Protein AF-A0A7C1DCV3-F1 (afdb_monomer_lite)

Structure (mmCIF, N/CA/C/O backbone):
data_AF-A0A7C1DCV3-F1
#
_entry.id   AF-A0A7C1DCV3-F1
#
loop_
_atom_site.group_PDB
_atom_site.id
_atom_site.type_symbol
_atom_site.label_atom_id
_atom_site.label_alt_id
_atom_site.label_comp_id
_atom_site.label_asym_id
_atom_site.label_entity_id
_atom_site.label_seq_id
_atom_site.pdbx_PDB_ins_code
_atom_site.Cartn_x
_atom_site.Cartn_y
_atom_site.Cartn_z
_atom_site.occupancy
_atom_site.B_iso_or_equiv
_atom_site.auth_seq_id
_atom_site.auth_comp_id
_atom_site.auth_asym_id
_atom_site.auth_atom_id
_atom_site.pdbx_PDB_model_num
ATOM 1 N N . MET A 1 1 ? -16.646 1.647 10.075 1.00 88.56 1 MET A N 1
ATOM 2 C CA . MET A 1 1 ? -15.403 1.072 10.628 1.00 88.56 1 MET A CA 1
ATOM 3 C C . MET A 1 1 ? -15.192 -0.293 9.994 1.00 88.56 1 MET A C 1
ATOM 5 O O . MET A 1 1 ? -16.138 -1.071 9.970 1.00 88.56 1 MET A O 1
ATOM 9 N N . ILE A 1 2 ? -14.010 -0.553 9.436 1.00 96.06 2 ILE A N 1
ATOM 10 C CA . ILE A 1 2 ? -13.660 -1.814 8.763 1.00 96.06 2 ILE A CA 1
ATOM 11 C C . ILE A 1 2 ? -12.907 -2.720 9.740 1.00 96.06 2 ILE A C 1
ATOM 13 O O . ILE A 1 2 ? -12.032 -2.256 10.467 1.00 96.06 2 ILE A O 1
ATOM 17 N N . TYR A 1 3 ? -13.226 -4.012 9.751 1.00 97.25 3 TYR A N 1
ATOM 18 C CA . TYR A 1 3 ? -12.516 -4.987 10.573 1.00 97.25 3 TYR A CA 1
ATOM 19 C C . TYR A 1 3 ? -11.540 -5.795 9.718 1.00 97.25 3 TYR A C 1
ATOM 21 O O . TYR A 1 3 ? -11.929 -6.382 8.710 1.00 97.25 3 TYR A O 1
ATOM 29 N N . LEU A 1 4 ? -10.271 -5.801 10.115 1.00 96.75 4 LEU A N 1
ATOM 30 C CA . LEU A 1 4 ? -9.181 -6.476 9.433 1.00 96.75 4 LEU A CA 1
ATOM 31 C C . LEU A 1 4 ? -8.641 -7.616 10.283 1.00 96.75 4 LEU A C 1
ATOM 33 O O . LEU A 1 4 ? -8.411 -7.481 11.487 1.00 96.75 4 LEU A O 1
ATOM 37 N N . THR A 1 5 ? -8.398 -8.728 9.608 1.00 96.88 5 THR A N 1
ATOM 38 C CA . THR A 1 5 ? -7.879 -9.968 10.169 1.00 96.88 5 THR A CA 1
ATOM 39 C C . THR A 1 5 ? -6.524 -10.304 9.551 1.00 96.88 5 THR A C 1
ATOM 41 O O . THR A 1 5 ? -6.130 -9.779 8.505 1.00 96.88 5 THR A O 1
ATOM 44 N N . GLN A 1 6 ? -5.772 -11.182 10.214 1.00 94.62 6 GLN A N 1
ATOM 45 C CA . GLN A 1 6 ? -4.398 -11.492 9.821 1.00 94.62 6 GLN A CA 1
ATOM 46 C C . GLN A 1 6 ? -4.299 -12.213 8.462 1.00 94.62 6 GLN A C 1
ATOM 48 O O . GLN A 1 6 ? -3.299 -12.063 7.770 1.00 94.62 6 GLN A O 1
ATOM 53 N N . ASP A 1 7 ? -5.330 -12.944 8.038 1.00 96.56 7 ASP A N 1
ATOM 54 C CA . ASP A 1 7 ? -5.412 -13.607 6.724 1.00 96.56 7 ASP A CA 1
ATOM 55 C C . ASP A 1 7 ? -5.579 -12.624 5.547 1.00 96.56 7 ASP A C 1
ATOM 57 O O . ASP A 1 7 ? -5.350 -12.967 4.379 1.00 96.56 7 ASP A O 1
ATOM 61 N N . LEU A 1 8 ? -5.951 -11.375 5.838 1.00 96.62 8 LEU A N 1
ATOM 62 C CA . LEU A 1 8 ? -5.997 -10.307 4.846 1.00 96.62 8 LEU A CA 1
ATOM 63 C C . LEU A 1 8 ? -4.625 -9.659 4.642 1.00 96.62 8 LEU A C 1
ATOM 65 O O . LEU A 1 8 ? -4.413 -9.037 3.598 1.00 96.62 8 LEU A O 1
ATOM 69 N N . LEU A 1 9 ? -3.692 -9.811 5.590 1.00 96.50 9 LEU A N 1
ATOM 70 C CA . LEU A 1 9 ? -2.335 -9.283 5.477 1.00 96.50 9 LEU A CA 1
ATOM 71 C C . LEU A 1 9 ? -1.592 -10.011 4.355 1.00 96.50 9 LEU A C 1
ATOM 73 O O . LEU A 1 9 ? -1.351 -11.212 4.432 1.00 96.50 9 LEU A O 1
ATOM 77 N N . PHE A 1 10 ? -1.165 -9.270 3.335 1.00 93.69 10 PHE A N 1
ATOM 78 C CA . PHE A 1 10 ? -0.379 -9.844 2.235 1.00 93.69 10 PHE A CA 1
ATOM 79 C C . PHE A 1 10 ? 1.030 -9.255 2.131 1.00 93.69 10 PHE A C 1
ATOM 81 O O . PHE A 1 10 ? 1.894 -9.835 1.474 1.00 93.69 10 PHE A O 1
ATOM 88 N N . ARG A 1 11 ? 1.290 -8.101 2.761 1.00 92.50 11 ARG A N 1
ATOM 89 C CA . ARG A 1 11 ? 2.620 -7.482 2.772 1.00 92.50 11 ARG A CA 1
ATOM 90 C C . ARG A 1 11 ? 2.862 -6.713 4.061 1.00 92.50 11 ARG A C 1
ATOM 92 O O . ARG A 1 11 ? 2.021 -5.932 4.494 1.00 92.50 11 ARG A O 1
ATOM 99 N N . LYS A 1 12 ? 4.060 -6.870 4.622 1.00 93.44 12 LYS A N 1
ATOM 100 C CA . LYS A 1 12 ? 4.564 -6.060 5.734 1.00 93.44 12 LYS A CA 1
ATOM 101 C C . LYS A 1 12 ? 5.832 -5.333 5.292 1.00 93.44 12 LYS A C 1
ATOM 103 O O . LYS A 1 12 ? 6.794 -5.971 4.878 1.00 93.44 12 LYS A O 1
ATOM 108 N N . GLY A 1 13 ? 5.800 -4.006 5.332 1.00 89.25 13 GLY A N 1
ATOM 109 C CA . GLY A 1 13 ? 6.952 -3.135 5.113 1.00 89.25 13 GLY A CA 1
ATOM 110 C C . GLY A 1 13 ? 7.475 -2.545 6.424 1.00 89.25 13 GLY A C 1
ATOM 111 O O . GLY A 1 13 ? 6.967 -2.859 7.502 1.00 89.25 13 GLY A O 1
ATOM 112 N N . ALA A 1 14 ? 8.473 -1.663 6.309 1.00 90.81 14 ALA A N 1
ATOM 113 C CA . ALA A 1 14 ? 9.119 -1.017 7.453 1.00 90.81 14 ALA A CA 1
ATOM 114 C C . ALA A 1 14 ? 8.163 -0.112 8.245 1.00 90.81 14 ALA A C 1
ATOM 116 O O . ALA A 1 14 ? 8.102 -0.215 9.462 1.00 90.81 14 ALA A O 1
ATOM 117 N N . GLN A 1 15 ? 7.396 0.734 7.5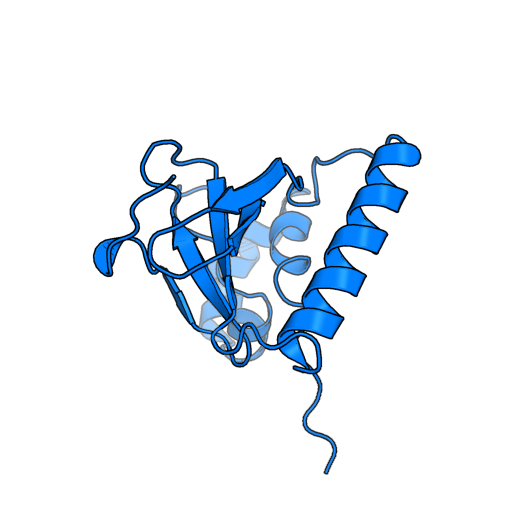48 1.00 93.19 15 GLN A N 1
ATOM 118 C CA . GLN A 1 15 ? 6.489 1.704 8.178 1.00 93.19 15 GLN A CA 1
ATOM 119 C C . GLN A 1 15 ? 5.033 1.229 8.232 1.00 93.19 15 GLN A C 1
ATOM 121 O O . GLN A 1 15 ? 4.263 1.688 9.071 1.00 93.19 15 GLN A O 1
ATOM 126 N N . ARG A 1 16 ? 4.642 0.320 7.330 1.00 94.38 16 ARG A N 1
ATOM 127 C CA . ARG A 1 16 ? 3.238 -0.036 7.095 1.00 94.38 16 ARG A CA 1
ATOM 128 C C . ARG A 1 16 ? 3.003 -1.511 6.805 1.00 94.38 16 ARG A C 1
ATOM 130 O O . ARG A 1 16 ? 3.853 -2.188 6.222 1.00 94.38 16 ARG A O 1
ATOM 137 N N . ALA A 1 17 ? 1.822 -1.986 7.172 1.00 96.00 17 ALA A N 1
ATOM 138 C CA . ALA A 1 17 ? 1.230 -3.246 6.747 1.00 96.00 17 ALA A CA 1
ATOM 139 C C . ALA A 1 17 ? 0.170 -2.997 5.664 1.00 96.00 17 ALA A C 1
ATOM 141 O O . ALA A 1 17 ? -0.563 -2.012 5.728 1.00 96.00 17 ALA A O 1
ATOM 142 N N . CYS A 1 18 ? 0.076 -3.896 4.684 1.00 96.38 18 CYS A N 1
ATOM 143 C CA . CYS A 1 18 ? -0.933 -3.850 3.629 1.00 96.38 18 CYS A CA 1
ATOM 144 C C . CYS A 1 18 ? -1.864 -5.059 3.735 1.00 96.38 18 CYS A C 1
ATOM 146 O O . CYS A 1 18 ? -1.418 -6.212 3.672 1.00 96.38 18 CYS A O 1
ATOM 148 N N . TYR A 1 19 ? -3.158 -4.775 3.833 1.00 97.75 19 TYR A N 1
ATOM 149 C CA . TYR A 1 19 ? -4.233 -5.754 3.922 1.00 97.75 19 TYR A CA 1
ATOM 150 C C . TYR A 1 19 ? -5.086 -5.714 2.658 1.00 97.75 19 TYR A C 1
ATOM 152 O O . TYR A 1 19 ? -5.272 -4.655 2.058 1.00 97.75 19 TYR A O 1
ATOM 160 N N . ARG A 1 20 ? -5.632 -6.857 2.250 1.00 97.50 20 ARG A N 1
ATOM 161 C CA . ARG A 1 20 ? -6.733 -6.894 1.281 1.00 97.50 20 ARG A CA 1
ATOM 162 C C . ARG A 1 20 ? -7.974 -6.271 1.918 1.00 97.50 20 ARG A C 1
ATOM 164 O O . ARG A 1 20 ? -8.225 -6.488 3.102 1.00 97.50 20 ARG A O 1
ATOM 171 N N . HIS A 1 21 ? -8.745 -5.511 1.148 1.00 97.25 21 HIS A N 1
ATOM 172 C CA . HIS A 1 21 ? -10.012 -4.988 1.643 1.00 97.25 21 HIS A CA 1
ATOM 173 C C . HIS A 1 21 ? -11.021 -6.149 1.803 1.00 97.25 21 HIS A C 1
ATOM 175 O O . HIS A 1 21 ? -11.163 -6.956 0.883 1.00 97.25 21 HIS A O 1
ATOM 181 N N . PRO A 1 22 ? -11.716 -6.281 2.952 1.00 96.88 22 PRO A N 1
ATOM 182 C CA . PRO A 1 22 ? -12.529 -7.467 3.255 1.00 96.88 22 PRO A CA 1
ATOM 183 C C . PRO A 1 22 ? -13.759 -7.612 2.352 1.00 96.88 22 PRO A C 1
ATOM 185 O O . PRO A 1 22 ? -14.187 -8.728 2.074 1.00 96.88 22 PRO A O 1
ATOM 188 N N . SER A 1 23 ? -14.310 -6.493 1.880 1.00 95.69 23 SER A N 1
ATOM 189 C CA . SER A 1 23 ? -15.535 -6.472 1.066 1.00 95.69 23 SER A CA 1
ATOM 190 C C . SER A 1 23 ? -15.288 -6.186 -0.416 1.00 95.69 23 SER A C 1
ATOM 192 O O . SER A 1 23 ? -16.226 -6.245 -1.201 1.00 95.69 23 SER A O 1
ATOM 194 N N . ASP A 1 24 ? -14.053 -5.850 -0.804 1.00 96.06 24 ASP A N 1
ATOM 195 C CA . ASP A 1 24 ? -13.726 -5.465 -2.181 1.00 96.06 24 ASP A CA 1
ATOM 196 C C . ASP A 1 24 ? -12.367 -6.046 -2.578 1.00 96.06 24 ASP A C 1
ATOM 198 O O . ASP A 1 24 ? -11.311 -5.610 -2.125 1.00 96.06 24 ASP A O 1
ATOM 202 N N . ALA A 1 25 ? -12.389 -7.053 -3.446 1.00 93.62 25 ALA A N 1
ATOM 203 C CA . ALA A 1 25 ? -11.184 -7.758 -3.863 1.00 93.62 25 ALA A CA 1
ATOM 204 C C . ALA A 1 25 ? -10.246 -6.921 -4.756 1.00 93.62 25 ALA A C 1
ATOM 206 O O . ALA A 1 25 ? -9.108 -7.354 -4.988 1.00 93.62 25 ALA A O 1
ATOM 207 N N . SER A 1 26 ? -10.711 -5.774 -5.264 1.00 94.81 26 SER A N 1
ATOM 208 C CA . SER A 1 26 ? -9.937 -4.833 -6.078 1.00 94.81 26 SER A CA 1
ATOM 209 C C . SER A 1 26 ? -9.190 -3.792 -5.246 1.00 94.81 26 SER A C 1
ATOM 211 O O . SER A 1 26 ? -8.355 -3.079 -5.793 1.00 94.81 26 SER A O 1
ATOM 213 N N . LEU A 1 27 ? -9.420 -3.743 -3.929 1.00 97.00 27 LEU A N 1
ATOM 214 C CA . LEU A 1 27 ? -8.860 -2.731 -3.039 1.00 97.00 27 LEU A CA 1
ATOM 215 C C . LEU A 1 27 ? -7.923 -3.323 -1.983 1.00 97.00 27 LEU A C 1
ATOM 217 O O . LEU A 1 27 ? -8.008 -4.487 -1.574 1.00 97.00 27 LEU A O 1
ATOM 221 N N . CYS A 1 28 ? -7.024 -2.477 -1.496 1.00 97.62 28 CYS A N 1
ATOM 222 C CA . CYS A 1 28 ? -6.170 -2.752 -0.355 1.00 97.62 28 CYS A CA 1
ATOM 223 C C . CYS A 1 28 ? -6.167 -1.586 0.631 1.00 97.62 28 CYS A C 1
ATOM 225 O O . CYS A 1 28 ? -6.411 -0.438 0.266 1.00 97.62 28 CYS A O 1
ATOM 227 N N . ILE A 1 29 ? -5.875 -1.899 1.891 1.00 98.00 29 ILE A N 1
ATOM 228 C CA . ILE A 1 29 ? -5.770 -0.931 2.979 1.00 98.00 29 ILE A CA 1
ATOM 229 C C . ILE A 1 29 ? -4.336 -0.949 3.501 1.00 98.00 29 ILE A C 1
ATOM 231 O O . ILE A 1 29 ? -3.836 -1.995 3.927 1.00 98.00 29 ILE A O 1
ATOM 235 N N . LYS A 1 30 ? -3.666 0.204 3.467 1.00 96.94 30 LYS A N 1
ATOM 236 C CA . LYS A 1 30 ? -2.329 0.395 4.040 1.00 96.94 30 LYS A CA 1
ATOM 237 C C . LYS A 1 30 ? -2.460 1.034 5.423 1.00 96.94 30 LYS A C 1
ATOM 239 O O . LYS A 1 30 ? -3.079 2.089 5.551 1.00 96.94 30 LYS A O 1
ATOM 244 N N . ILE A 1 31 ? -1.863 0.409 6.434 1.00 96.69 31 ILE A N 1
ATOM 245 C CA . ILE A 1 31 ? -1.940 0.814 7.845 1.00 96.69 31 ILE A CA 1
ATOM 246 C C . ILE A 1 31 ? -0.536 1.010 8.394 1.00 96.69 31 ILE A C 1
ATOM 248 O O . ILE A 1 31 ? 0.333 0.166 8.176 1.00 96.69 31 ILE A O 1
ATOM 252 N N . LEU A 1 32 ? -0.315 2.113 9.103 1.00 96.50 32 LEU A N 1
ATOM 253 C CA . LEU A 1 32 ? 0.959 2.407 9.752 1.00 96.50 32 LEU A CA 1
ATOM 254 C C . LEU A 1 32 ? 1.156 1.558 11.005 1.00 96.50 32 LEU A C 1
ATOM 256 O O . LEU A 1 32 ? 0.224 1.350 11.774 1.00 96.50 32 LEU A O 1
ATOM 260 N N . HIS A 1 33 ? 2.390 1.110 11.236 1.00 94.50 33 HIS A N 1
ATOM 261 C CA . HIS A 1 33 ? 2.744 0.470 12.508 1.00 94.50 33 HIS A CA 1
ATOM 262 C C . HIS A 1 33 ? 2.829 1.493 13.648 1.00 94.50 33 HIS A C 1
ATOM 264 O O . HIS A 1 33 ? 2.533 1.155 14.789 1.00 94.50 33 HIS A O 1
ATOM 270 N N . ASP A 1 34 ? 3.232 2.730 13.337 1.00 95.12 34 ASP A N 1
ATOM 271 C CA . ASP A 1 34 ? 3.364 3.840 14.285 1.00 95.12 34 ASP A CA 1
ATOM 272 C C . ASP A 1 34 ? 2.510 5.041 13.831 1.00 95.12 34 ASP A C 1
ATOM 274 O O . ASP A 1 34 ? 2.918 5.782 12.926 1.00 95.12 34 ASP A O 1
ATOM 278 N N . PRO A 1 35 ? 1.320 5.240 14.428 1.00 92.75 35 PRO A N 1
ATOM 279 C CA . PRO A 1 35 ? 0.380 6.274 14.013 1.00 92.75 35 PRO A CA 1
ATOM 280 C C . PRO A 1 35 ? 0.698 7.663 14.584 1.00 92.75 35 PRO A C 1
ATOM 282 O O . PRO A 1 35 ? -0.058 8.596 14.308 1.00 92.75 35 PRO A O 1
ATOM 285 N N . ARG A 1 36 ? 1.769 7.832 15.377 1.00 95.19 36 ARG A N 1
ATOM 286 C CA . ARG A 1 36 ? 2.136 9.139 15.949 1.00 95.19 36 ARG A CA 1
ATOM 287 C C . ARG A 1 36 ? 2.382 10.172 14.855 1.00 95.19 36 ARG A C 1
ATOM 289 O O . ARG A 1 36 ? 3.051 9.885 13.870 1.00 95.19 36 ARG A O 1
ATOM 296 N N . GLU A 1 37 ? 1.888 11.387 15.059 1.00 93.62 37 GLU A N 1
ATOM 297 C CA . GLU A 1 37 ? 1.904 12.458 14.053 1.00 93.62 37 GLU A CA 1
ATOM 298 C C . GLU A 1 37 ? 3.325 12.889 13.631 1.00 93.62 37 GLU A C 1
ATOM 300 O O . GLU A 1 37 ? 3.533 13.394 12.530 1.00 93.62 37 GLU A O 1
ATOM 305 N N . ASP A 1 38 ? 4.332 12.670 14.466 1.00 94.50 38 ASP A N 1
ATOM 306 C CA . ASP A 1 38 ? 5.739 12.944 14.170 1.00 94.50 38 ASP A CA 1
ATOM 307 C C . ASP A 1 38 ? 6.494 11.732 13.589 1.00 94.50 38 ASP A C 1
ATOM 309 O O . ASP A 1 38 ? 7.688 11.832 13.288 1.00 94.50 38 ASP A O 1
ATOM 313 N N . SER A 1 39 ? 5.821 10.590 13.390 1.00 95.38 39 SER A N 1
ATOM 314 C CA . SER A 1 39 ? 6.461 9.374 12.891 1.00 95.38 39 SER A CA 1
ATOM 315 C C . SER A 1 39 ? 6.895 9.513 11.420 1.00 95.38 39 SER A C 1
ATOM 317 O O . SER A 1 39 ? 6.222 10.170 10.613 1.00 95.38 39 SER A O 1
ATOM 319 N N . PRO A 1 40 ? 8.009 8.867 11.014 1.00 93.62 40 PRO A N 1
ATOM 320 C CA . PRO A 1 40 ? 8.436 8.853 9.615 1.00 93.62 40 PRO A CA 1
ATOM 321 C C . PRO A 1 40 ? 7.347 8.330 8.670 1.00 93.62 40 PRO A C 1
ATOM 323 O O . PRO A 1 40 ? 7.120 8.916 7.614 1.00 93.62 40 PRO A O 1
ATOM 326 N N . GLY A 1 41 ? 6.637 7.272 9.077 1.00 93.12 41 GLY A N 1
ATOM 327 C CA . GLY A 1 41 ? 5.556 6.680 8.294 1.00 93.12 41 GLY A CA 1
ATOM 328 C C . GLY A 1 41 ? 4.357 7.611 8.097 1.00 93.12 41 GLY A C 1
ATOM 329 O O . GLY A 1 41 ? 3.782 7.635 7.005 1.00 93.12 41 GLY A O 1
ATOM 330 N N . GLN A 1 42 ? 4.000 8.420 9.101 1.00 95.19 42 GLN A N 1
ATOM 331 C CA . GLN A 1 42 ? 2.953 9.431 8.934 1.00 95.19 42 GLN A CA 1
ATOM 332 C C . GLN A 1 42 ? 3.372 10.526 7.953 1.00 95.19 42 GLN A C 1
ATOM 334 O O . GLN A 1 42 ? 2.588 10.890 7.076 1.00 95.19 42 GLN A O 1
ATOM 339 N N . ARG A 1 43 ? 4.618 11.015 8.036 1.00 95.06 43 ARG A N 1
ATOM 340 C CA . ARG A 1 43 ? 5.138 12.002 7.076 1.00 95.06 43 ARG A CA 1
ATOM 341 C C . ARG A 1 43 ? 5.087 11.471 5.640 1.00 95.06 43 ARG A C 1
ATOM 343 O O . ARG A 1 43 ? 4.530 12.144 4.777 1.00 95.06 43 ARG A O 1
ATOM 350 N N . GLU A 1 44 ? 5.576 10.252 5.407 1.00 94.31 44 GLU A N 1
ATOM 351 C CA . GLU A 1 44 ? 5.511 9.592 4.092 1.00 94.31 44 GLU A CA 1
ATOM 352 C C . GLU A 1 44 ? 4.067 9.444 3.592 1.00 94.31 44 GLU A C 1
ATOM 354 O O . GLU A 1 44 ? 3.783 9.673 2.418 1.00 94.31 44 GLU A O 1
ATOM 359 N N . THR A 1 45 ? 3.134 9.097 4.483 1.00 94.31 45 THR A N 1
ATOM 360 C CA . THR A 1 45 ? 1.715 8.949 4.132 1.00 94.31 45 THR A CA 1
ATOM 361 C C . THR A 1 45 ? 1.096 10.286 3.723 1.00 94.31 45 THR A C 1
ATOM 363 O O . THR A 1 45 ? 0.372 10.343 2.730 1.00 94.31 45 THR A O 1
ATOM 366 N N . ARG A 1 46 ? 1.401 11.382 4.431 1.00 95.25 46 ARG A N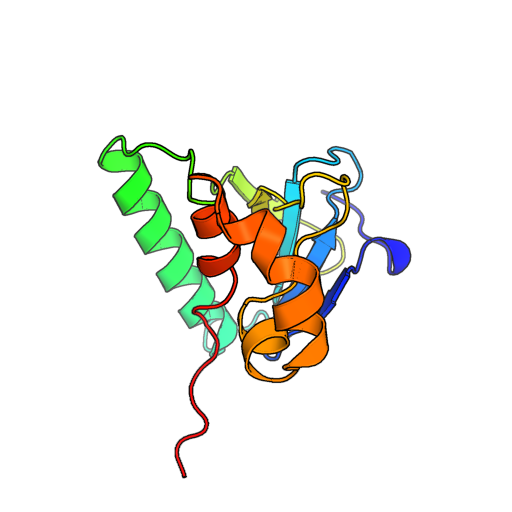 1
ATOM 367 C CA . ARG A 1 46 ? 0.925 12.724 4.051 1.00 95.25 46 ARG A CA 1
ATOM 368 C C . ARG A 1 46 ? 1.476 13.164 2.701 1.00 95.25 46 ARG A C 1
ATOM 370 O O . ARG A 1 46 ? 0.725 13.705 1.893 1.00 95.25 46 ARG A O 1
ATOM 377 N N . GLU A 1 47 ? 2.760 12.921 2.453 1.00 96.06 47 GLU A N 1
ATOM 378 C CA . GLU A 1 47 ? 3.402 13.219 1.169 1.00 96.06 47 GLU A CA 1
ATOM 379 C C . GLU A 1 47 ? 2.768 12.411 0.025 1.00 96.06 47 GLU A C 1
ATOM 381 O O . GLU A 1 47 ? 2.435 12.982 -1.016 1.00 96.06 47 GLU A O 1
ATOM 386 N N . GLU A 1 48 ? 2.520 11.111 0.234 1.00 95.00 48 GLU A N 1
ATOM 387 C CA . GLU A 1 48 ? 1.833 10.246 -0.734 1.00 95.00 48 GLU A CA 1
ATOM 388 C C . GLU A 1 48 ? 0.423 10.785 -1.032 1.00 95.00 48 GLU A C 1
ATOM 390 O O . GLU A 1 48 ? 0.103 11.050 -2.190 1.00 95.00 48 GLU A O 1
ATOM 395 N N . ILE A 1 49 ? -0.399 11.046 -0.009 1.00 95.12 49 ILE A N 1
ATOM 396 C CA . ILE A 1 49 ? -1.764 11.576 -0.186 1.00 95.12 49 ILE A CA 1
ATOM 397 C C . ILE A 1 49 ? -1.753 12.920 -0.928 1.00 95.12 49 ILE A C 1
ATOM 399 O O . ILE A 1 49 ? -2.546 13.117 -1.851 1.00 95.12 49 ILE A O 1
ATOM 403 N N . ALA A 1 50 ? -0.854 13.839 -0.565 1.00 96.06 50 ALA A N 1
ATOM 404 C CA . ALA A 1 50 ? -0.745 15.141 -1.221 1.00 96.06 50 ALA A CA 1
ATOM 405 C C . ALA A 1 50 ? -0.392 15.003 -2.711 1.00 96.06 50 ALA A C 1
ATOM 407 O O . ALA A 1 50 ? -0.965 15.698 -3.557 1.00 96.06 50 ALA A O 1
ATOM 408 N N . TYR A 1 51 ? 0.506 14.073 -3.047 1.00 96.06 51 TYR A N 1
ATOM 409 C CA . TYR A 1 51 ? 0.870 13.787 -4.429 1.00 96.06 51 TYR A CA 1
ATOM 410 C C . TYR A 1 51 ? -0.300 13.191 -5.223 1.00 96.06 51 TYR A C 1
ATOM 412 O O . TYR A 1 51 ? -0.607 13.676 -6.313 1.00 96.06 51 TYR A O 1
ATOM 420 N N . TYR A 1 52 ? -1.016 12.209 -4.667 1.00 95.25 52 TYR A N 1
ATOM 421 C CA . TYR A 1 52 ? -2.199 11.635 -5.319 1.00 95.25 52 TYR A CA 1
ATOM 422 C C . TYR A 1 52 ? -3.313 12.670 -5.515 1.00 95.25 52 TYR A C 1
ATOM 424 O O . TYR A 1 52 ? -3.898 12.733 -6.596 1.00 95.25 52 TYR A O 1
ATOM 432 N N . ALA A 1 53 ? -3.554 13.545 -4.535 1.00 94.25 53 ALA A N 1
ATOM 433 C CA . ALA A 1 53 ? -4.523 14.634 -4.662 1.00 94.25 53 ALA A CA 1
ATOM 434 C C . ALA A 1 53 ? -4.153 15.610 -5.794 1.00 94.25 53 ALA A C 1
ATOM 436 O O . ALA A 1 53 ? -5.019 16.088 -6.530 1.00 94.25 53 ALA A O 1
ATOM 437 N N . HIS A 1 54 ? -2.862 15.899 -5.969 1.00 95.75 54 HIS A N 1
ATOM 438 C CA . HIS A 1 54 ? -2.365 16.703 -7.087 1.00 95.75 54 HIS A CA 1
ATOM 439 C C . HIS A 1 54 ? -2.576 16.016 -8.444 1.00 95.75 54 HIS A C 1
ATOM 441 O O . HIS A 1 54 ? -3.025 16.661 -9.393 1.00 95.75 54 HIS A O 1
ATOM 447 N N . LEU A 1 55 ? -2.312 14.710 -8.542 1.00 95.00 55 LEU A N 1
ATOM 448 C CA . LEU A 1 55 ? -2.557 13.932 -9.762 1.00 95.00 55 LEU A CA 1
ATOM 449 C C . LEU A 1 55 ? -4.051 13.855 -10.117 1.00 95.00 55 LEU A C 1
ATOM 451 O O . LEU A 1 55 ? -4.409 14.039 -11.280 1.00 95.00 55 LEU A O 1
ATOM 455 N N . GLN A 1 56 ? -4.926 13.672 -9.122 1.00 94.12 56 GLN A N 1
ATOM 456 C CA . GLN A 1 56 ? -6.384 13.685 -9.299 1.00 94.12 56 GLN A CA 1
ATOM 457 C C . GLN A 1 56 ? -6.876 15.026 -9.849 1.00 94.12 56 GLN A C 1
ATOM 459 O O . GLN A 1 56 ? -7.632 15.049 -10.817 1.00 94.12 56 GLN A O 1
ATOM 464 N N . LYS A 1 57 ? -6.382 16.149 -9.310 1.00 95.50 57 LYS A N 1
ATOM 465 C CA . LYS A 1 57 ? -6.713 17.495 -9.816 1.00 95.50 57 LYS A CA 1
ATOM 466 C C . LYS A 1 57 ? -6.269 17.724 -11.260 1.00 95.50 57 LYS A C 1
ATOM 468 O O . LYS A 1 57 ? -6.894 18.506 -11.967 1.00 95.50 57 LYS A O 1
ATOM 473 N N . ARG A 1 58 ? -5.197 17.061 -11.699 1.00 95.06 58 ARG A N 1
ATOM 474 C CA . ARG A 1 58 ? -4.704 17.129 -13.083 1.00 95.06 58 ARG A CA 1
ATOM 475 C C . ARG A 1 58 ? -5.500 16.266 -14.065 1.00 95.06 58 ARG A C 1
ATOM 477 O O . ARG A 1 58 ? -5.285 16.415 -15.262 1.00 95.06 58 ARG A O 1
ATOM 484 N N . GLY A 1 59 ? -6.377 15.380 -13.589 1.00 93.19 59 GLY A N 1
ATOM 485 C CA . GLY A 1 59 ? -7.176 14.508 -14.453 1.00 93.19 59 GLY A CA 1
ATOM 486 C C . GLY A 1 59 ? -6.335 13.520 -15.266 1.00 93.19 59 GLY A C 1
ATOM 487 O O . GLY A 1 59 ? -6.647 13.256 -16.423 1.00 93.19 59 GLY A O 1
ATOM 488 N N . ILE A 1 60 ? -5.237 13.013 -14.693 1.00 93.06 60 ILE A N 1
ATOM 489 C CA . ILE A 1 60 ? -4.399 12.019 -15.373 1.00 93.06 60 ILE A CA 1
ATOM 490 C C . ILE A 1 60 ? -5.144 10.688 -15.568 1.00 93.06 60 ILE A C 1
ATOM 492 O O . ILE A 1 60 ? -6.095 10.383 -14.847 1.00 93.06 60 ILE A O 1
ATOM 496 N N . SER A 1 61 ? -4.662 9.861 -16.499 1.00 92.25 61 SER A N 1
ATOM 497 C CA . SER A 1 61 ? -5.090 8.462 -16.586 1.00 92.25 61 SER A CA 1
ATOM 498 C C . SER A 1 61 ? -4.552 7.649 -15.403 1.00 92.25 61 SER A C 1
ATOM 500 O O . SER A 1 61 ? -3.384 7.778 -15.028 1.00 92.25 61 SER A O 1
ATOM 502 N N . TRP A 1 62 ? -5.400 6.776 -14.858 1.00 90.75 62 TRP A N 1
ATOM 503 C CA . TRP A 1 62 ? -5.076 5.834 -13.779 1.00 90.75 62 TRP A CA 1
ATOM 504 C C . TRP A 1 62 ? -4.739 4.435 -14.296 1.00 90.75 62 TRP A C 1
ATOM 506 O O . TRP A 1 62 ? -4.474 3.530 -13.517 1.00 90.75 62 TRP A O 1
ATOM 516 N N . GLU A 1 63 ? -4.670 4.252 -15.615 1.00 87.75 63 GLU A N 1
ATOM 517 C CA . GLU A 1 63 ? -4.346 2.960 -16.224 1.00 87.75 63 GLU A CA 1
ATOM 518 C C . GLU A 1 63 ? -2.971 2.416 -15.836 1.00 87.75 63 GLU A C 1
ATOM 520 O O . GLU A 1 63 ? -2.707 1.263 -16.118 1.00 87.75 63 GLU A O 1
ATOM 525 N N . MET A 1 64 ? -2.069 3.205 -15.249 1.00 86.12 64 MET A N 1
ATOM 526 C CA . MET A 1 64 ? -0.748 2.729 -14.811 1.00 86.12 64 MET A CA 1
ATOM 527 C C . MET A 1 64 ? -0.468 3.001 -13.330 1.00 86.12 64 MET A C 1
ATOM 529 O O . MET A 1 64 ? 0.612 2.665 -12.851 1.00 86.12 64 MET A O 1
ATOM 533 N N . LEU A 1 65 ? -1.403 3.614 -12.602 1.00 91.38 65 LEU A N 1
ATOM 534 C CA . LEU A 1 65 ? -1.217 4.053 -11.220 1.00 91.38 65 LEU A CA 1
ATOM 535 C C . LEU A 1 65 ? -2.384 3.562 -10.363 1.00 91.38 65 LEU A C 1
ATOM 537 O O . LEU A 1 65 ? -3.526 3.743 -10.773 1.00 91.38 65 LEU A O 1
ATOM 541 N N . PRO A 1 66 ? -2.134 3.011 -9.164 1.00 93.19 66 PRO A N 1
ATOM 542 C CA . PRO A 1 66 ? -3.224 2.621 -8.282 1.00 93.19 66 PRO A CA 1
ATOM 543 C C . PRO A 1 66 ? -3.989 3.861 -7.820 1.00 93.19 66 PRO A C 1
ATOM 545 O O . PRO A 1 66 ? -3.391 4.787 -7.280 1.00 93.19 66 PRO A O 1
ATOM 548 N N . PHE A 1 67 ? -5.303 3.888 -7.998 1.00 94.50 67 PHE A N 1
ATOM 549 C CA . PHE A 1 67 ? -6.130 5.001 -7.557 1.00 94.50 67 PHE A CA 1
ATOM 550 C C . PHE A 1 67 ? -6.157 5.094 -6.026 1.00 94.50 67 PHE A C 1
ATOM 552 O O . PHE A 1 67 ? -6.190 4.080 -5.326 1.00 94.50 67 PHE A O 1
ATOM 559 N N . TYR A 1 68 ? -6.144 6.322 -5.501 1.00 95.94 68 TYR A N 1
ATOM 560 C CA . TYR A 1 68 ? -6.313 6.603 -4.076 1.00 95.94 68 TYR A CA 1
ATOM 561 C C . TYR A 1 68 ? -7.787 6.877 -3.756 1.00 95.94 68 TYR A C 1
ATOM 563 O O . TYR A 1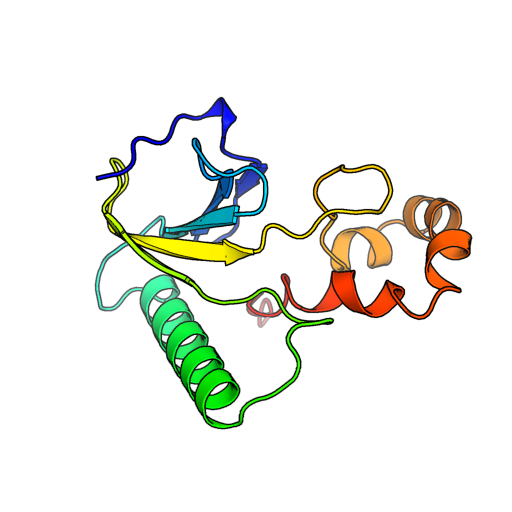 68 ? -8.345 7.880 -4.204 1.00 95.94 68 TYR A O 1
ATOM 571 N N . HIS A 1 69 ? -8.398 6.012 -2.946 1.00 96.19 69 HIS A N 1
ATOM 572 C CA . HIS A 1 69 ? -9.833 6.046 -2.625 1.00 96.19 69 HIS A CA 1
ATOM 573 C C . HIS A 1 69 ? -10.166 6.782 -1.322 1.00 96.19 69 HIS A C 1
ATOM 575 O O . HIS A 1 69 ? -11.338 6.961 -1.002 1.00 96.19 69 HIS A O 1
ATOM 581 N N . GLY A 1 70 ? -9.157 7.223 -0.568 1.00 96.69 70 GLY A N 1
ATOM 582 C CA . GLY A 1 70 ? -9.347 7.949 0.689 1.00 96.69 70 GLY A CA 1
ATOM 583 C C . GLY A 1 70 ? -8.849 7.197 1.922 1.00 96.69 70 GLY A C 1
ATOM 584 O O . GLY A 1 70 ? -8.133 6.197 1.832 1.00 96.69 70 GLY A O 1
ATOM 585 N N . GLN A 1 71 ? -9.226 7.710 3.092 1.00 97.06 71 GLN A N 1
ATOM 586 C CA . GLN A 1 71 ? -8.918 7.120 4.394 1.00 97.06 71 GLN A CA 1
ATOM 587 C C . GLN A 1 71 ? -10.143 6.439 4.998 1.00 97.06 71 GLN A C 1
ATOM 589 O O . GLN A 1 71 ? -11.277 6.866 4.787 1.00 97.06 71 GLN A O 1
ATOM 594 N N . VAL A 1 72 ? -9.902 5.384 5.773 1.00 97.38 72 VAL A N 1
ATOM 595 C CA . VAL A 1 72 ? -10.933 4.605 6.462 1.00 97.38 72 VAL A CA 1
ATOM 596 C C . VAL A 1 72 ? -10.489 4.257 7.875 1.00 97.38 72 VAL A C 1
ATOM 598 O O . VAL A 1 72 ? -9.324 3.953 8.119 1.00 97.38 72 VAL A O 1
ATOM 601 N N . GLU A 1 73 ? -11.438 4.242 8.803 1.00 97.81 73 GLU A N 1
ATOM 602 C CA . GLU A 1 73 ? -11.201 3.789 10.173 1.00 97.81 73 GLU A CA 1
ATOM 603 C C . GLU A 1 73 ? -11.264 2.265 10.268 1.00 97.81 73 GLU A C 1
ATOM 605 O O . GLU A 1 73 ? -12.235 1.644 9.807 1.00 97.81 73 GLU A O 1
ATOM 610 N N . THR A 1 74 ? -10.255 1.666 10.903 1.00 97.50 74 THR A N 1
ATOM 611 C CA . THR A 1 74 ? -10.139 0.214 11.084 1.00 97.50 74 THR A CA 1
ATOM 612 C C . THR A 1 74 ? -9.882 -0.173 12.539 1.00 97.50 74 THR A C 1
ATOM 614 O O . THR A 1 74 ? -9.566 0.670 13.376 1.00 97.50 74 THR A O 1
ATOM 617 N N . ASN A 1 75 ? -9.960 -1.467 12.855 1.00 97.19 75 ASN A N 1
ATOM 618 C CA . ASN A 1 75 ? -9.553 -2.001 14.163 1.00 97.19 75 ASN A CA 1
ATOM 619 C C . ASN A 1 75 ? -8.048 -1.855 14.470 1.00 97.19 75 ASN A C 1
ATOM 621 O O . ASN A 1 75 ? -7.656 -2.071 15.613 1.00 97.19 75 ASN A O 1
ATOM 625 N N . PHE A 1 76 ? -7.219 -1.478 13.493 1.00 95.19 76 PHE A N 1
ATOM 626 C CA . PHE A 1 76 ? -5.797 -1.167 13.680 1.00 95.19 76 PHE A CA 1
ATOM 627 C C . PHE A 1 76 ? -5.493 0.339 13.546 1.00 95.19 76 PHE A C 1
ATOM 629 O O . PHE A 1 76 ? -4.334 0.718 13.399 1.00 95.19 76 PHE A O 1
ATOM 636 N N . GLY A 1 77 ? -6.520 1.198 13.593 1.00 94.69 77 GLY A N 1
ATOM 637 C CA . GLY A 1 77 ? -6.415 2.647 13.390 1.00 94.69 77 GLY A CA 1
ATOM 638 C C . GLY A 1 77 ? -6.755 3.085 11.962 1.00 94.69 77 GLY A C 1
ATOM 639 O O . GLY A 1 77 ? -7.313 2.312 11.175 1.00 94.69 77 GLY A O 1
ATOM 640 N N . THR A 1 78 ? -6.436 4.334 11.620 1.00 96.19 78 THR A N 1
ATOM 641 C CA . THR A 1 78 ? -6.710 4.906 10.295 1.00 96.19 78 THR A CA 1
ATOM 642 C C . THR A 1 78 ? -5.848 4.244 9.217 1.00 96.19 78 THR A C 1
ATOM 644 O O . THR A 1 78 ? -4.620 4.198 9.310 1.00 96.19 78 THR A O 1
ATOM 647 N N . GLY A 1 79 ? -6.494 3.749 8.163 1.00 96.56 79 GLY A N 1
ATOM 648 C CA . GLY A 1 79 ? -5.850 3.187 6.980 1.00 96.56 79 GLY A CA 1
ATOM 649 C C . GLY A 1 79 ? -6.096 4.030 5.731 1.00 96.56 79 GLY A C 1
ATOM 650 O O . GLY A 1 79 ? -7.089 4.749 5.642 1.00 96.56 79 GLY A O 1
ATOM 651 N N . THR A 1 80 ? -5.208 3.921 4.743 1.00 97.50 80 THR A N 1
ATOM 652 C CA . THR A 1 80 ? -5.388 4.511 3.403 1.00 97.50 80 THR A CA 1
ATOM 653 C C . THR A 1 80 ? -5.781 3.439 2.395 1.00 97.50 80 THR A C 1
ATOM 655 O O . THR A 1 80 ? -5.187 2.358 2.375 1.00 97.50 80 THR A O 1
ATOM 658 N N . VAL A 1 81 ? -6.781 3.730 1.565 1.00 98.06 81 VAL A N 1
ATOM 659 C CA . VAL A 1 81 ? -7.341 2.788 0.592 1.00 98.06 81 VAL A CA 1
ATOM 660 C C . VAL A 1 81 ? -6.790 3.076 -0.799 1.00 98.06 81 VAL A C 1
ATOM 662 O O . VAL A 1 81 ? -6.854 4.205 -1.285 1.00 98.06 81 VAL A O 1
ATOM 665 N N . PHE A 1 82 ? -6.261 2.036 -1.439 1.00 97.19 82 PHE A N 1
ATOM 666 C CA . PHE A 1 82 ? -5.721 2.079 -2.797 1.00 97.19 82 PHE A CA 1
ATOM 667 C C . PHE A 1 82 ? -6.188 0.874 -3.610 1.00 97.19 82 PHE A C 1
ATOM 669 O O . PHE A 1 82 ? -6.521 -0.164 -3.032 1.00 97.19 82 PHE A O 1
ATOM 676 N N . ASP A 1 83 ? -6.109 0.970 -4.936 1.00 96.19 83 ASP A N 1
ATOM 677 C CA . ASP A 1 83 ? -6.239 -0.205 -5.804 1.00 96.19 83 ASP A CA 1
ATOM 678 C C . ASP A 1 83 ? -5.216 -1.292 -5.439 1.00 96.19 83 ASP A C 1
ATOM 680 O O . ASP A 1 83 ? -4.033 -1.034 -5.180 1.00 96.19 83 ASP A O 1
ATOM 684 N N . LEU A 1 84 ? -5.673 -2.542 -5.448 1.00 95.00 84 LEU A N 1
ATOM 685 C CA . LEU A 1 84 ? -4.848 -3.727 -5.286 1.00 95.00 84 LEU A CA 1
ATOM 686 C C . LEU A 1 84 ? -4.345 -4.195 -6.652 1.00 95.00 84 LEU A C 1
ATOM 688 O O . LEU A 1 84 ? -5.078 -4.782 -7.445 1.00 95.00 84 LEU A O 1
ATOM 692 N N . VAL A 1 85 ? -3.052 -3.994 -6.891 1.00 91.62 85 VAL A N 1
ATOM 693 C CA . VAL A 1 85 ? -2.406 -4.383 -8.147 1.00 91.62 85 VAL A CA 1
ATOM 694 C C . VAL A 1 85 ? -2.237 -5.904 -8.231 1.00 91.62 85 VAL A C 1
ATOM 696 O O . VAL A 1 85 ? -1.667 -6.539 -7.333 1.00 91.62 85 VAL A O 1
ATOM 699 N N . ARG A 1 86 ? -2.735 -6.482 -9.327 1.00 88.56 86 ARG A N 1
ATOM 700 C CA . ARG A 1 86 ? -2.706 -7.918 -9.615 1.00 88.56 86 ARG A CA 1
ATOM 701 C C . ARG A 1 86 ? -2.054 -8.196 -10.961 1.00 88.56 86 ARG A C 1
ATOM 703 O O . ARG A 1 86 ? -2.167 -7.421 -11.907 1.00 88.56 86 ARG A O 1
ATOM 710 N N . ASP A 1 87 ? -1.402 -9.345 -11.035 1.00 86.56 87 ASP A N 1
ATOM 711 C CA . ASP A 1 87 ? -0.896 -9.903 -12.276 1.00 86.56 87 ASP A CA 1
ATOM 712 C C . ASP A 1 87 ? -2.049 -10.503 -13.100 1.00 86.56 87 ASP A C 1
ATOM 714 O O . ASP A 1 87 ? -3.162 -10.696 -12.606 1.00 86.56 87 ASP A O 1
ATOM 718 N N . ARG A 1 88 ? -1.777 -10.843 -14.367 1.00 80.38 88 ARG A N 1
ATOM 719 C CA . ARG A 1 88 ? -2.766 -11.457 -15.278 1.00 80.38 88 ARG A CA 1
ATOM 720 C C . ARG A 1 88 ? -3.382 -12.742 -14.734 1.00 80.38 88 ARG A C 1
ATOM 722 O O . ARG A 1 88 ? -4.540 -13.021 -15.011 1.00 80.38 88 ARG A O 1
ATOM 729 N N . ASP A 1 89 ? -2.625 -13.471 -13.925 1.00 83.62 89 ASP A N 1
ATOM 730 C CA . ASP A 1 89 ? -3.065 -14.720 -13.303 1.00 83.62 89 ASP A CA 1
ATOM 731 C C . ASP A 1 89 ? -3.956 -14.476 -12.067 1.00 83.62 89 ASP A C 1
ATOM 733 O O . ASP A 1 89 ? -4.257 -15.397 -11.314 1.00 83.62 89 ASP A O 1
ATOM 737 N N . GLY A 1 90 ? -4.333 -13.220 -11.794 1.00 83.69 90 GLY A N 1
ATOM 738 C CA . GLY A 1 90 ? -5.167 -12.818 -10.660 1.00 83.69 90 GLY A CA 1
ATOM 739 C C . GLY A 1 90 ? -4.425 -12.741 -9.323 1.00 83.69 90 GLY A C 1
ATOM 740 O O . GLY A 1 90 ? -4.982 -12.246 -8.339 1.00 83.69 90 GLY A O 1
ATOM 741 N N . ASN A 1 91 ? -3.168 -13.182 -9.272 1.00 87.94 91 ASN A N 1
ATOM 742 C CA . ASN A 1 91 ? -2.317 -13.108 -8.087 1.00 87.94 91 ASN A CA 1
ATOM 743 C C . ASN A 1 91 ? -1.891 -11.668 -7.784 1.00 87.94 91 ASN A C 1
ATOM 745 O O . ASN A 1 91 ? -1.718 -10.859 -8.691 1.00 87.94 91 ASN A O 1
ATOM 749 N N . ILE A 1 92 ? -1.683 -11.349 -6.504 1.00 89.75 92 ILE A N 1
ATOM 750 C CA . ILE A 1 92 ? -1.165 -10.035 -6.102 1.00 89.75 92 ILE A CA 1
ATOM 751 C C . ILE A 1 92 ? 0.232 -9.844 -6.687 1.00 89.75 92 ILE A C 1
ATOM 753 O O . ILE A 1 92 ? 1.103 -10.704 -6.532 1.00 89.75 92 ILE A O 1
ATOM 757 N N . SER A 1 93 ? 0.450 -8.692 -7.318 1.00 88.31 93 SER A N 1
ATOM 758 C CA . SER A 1 93 ? 1.714 -8.403 -7.979 1.00 88.31 93 SER A CA 1
ATOM 759 C C . SER A 1 93 ? 2.876 -8.323 -6.991 1.00 88.31 93 SER A C 1
ATOM 761 O O . SER A 1 93 ? 2.811 -7.729 -5.905 1.00 88.31 93 SER A O 1
ATOM 763 N N . ARG A 1 94 ? 3.988 -8.926 -7.408 1.00 83.88 94 ARG A N 1
ATOM 764 C CA . ARG A 1 94 ? 5.263 -8.868 -6.695 1.00 83.88 94 ARG A CA 1
ATOM 765 C C . ARG A 1 94 ? 5.908 -7.486 -6.845 1.00 83.88 94 ARG A C 1
ATOM 767 O O . ARG A 1 94 ? 5.744 -6.842 -7.881 1.00 83.88 94 ARG A O 1
ATOM 774 N N . PRO A 1 95 ? 6.662 -7.032 -5.832 1.00 82.56 95 PRO A N 1
ATOM 775 C CA . PRO A 1 95 ? 7.375 -5.770 -5.898 1.00 82.56 95 PRO A CA 1
ATOM 776 C C . PRO A 1 95 ? 8.497 -5.873 -6.933 1.00 82.56 95 PRO A C 1
ATOM 778 O O . PRO A 1 95 ? 9.163 -6.904 -7.041 1.00 82.56 95 PRO A O 1
ATOM 781 N N . PHE A 1 96 ? 8.757 -4.787 -7.659 1.00 80.25 96 PHE A N 1
ATOM 782 C CA . PHE A 1 96 ? 9.750 -4.780 -8.735 1.00 80.25 96 PHE A CA 1
ATOM 783 C C . PHE A 1 96 ? 11.145 -5.269 -8.294 1.00 80.25 96 PHE A C 1
ATOM 785 O O . PHE A 1 96 ? 11.812 -6.015 -9.007 1.00 80.25 96 PHE A O 1
ATOM 792 N N . PHE A 1 97 ? 11.566 -4.914 -7.079 1.00 78.50 97 PHE A N 1
ATOM 793 C CA . PHE A 1 97 ? 12.879 -5.283 -6.550 1.00 78.50 97 PHE A CA 1
ATOM 794 C C . PHE A 1 97 ? 13.079 -6.799 -6.358 1.00 78.50 97 PHE A C 1
ATOM 796 O O . PHE A 1 97 ? 14.212 -7.272 -6.428 1.00 78.50 97 PHE A O 1
ATOM 803 N N . GLU A 1 98 ? 12.009 -7.583 -6.170 1.00 81.75 98 GLU A N 1
ATOM 804 C CA . GLU A 1 98 ? 12.120 -9.052 -6.137 1.00 81.75 98 GLU A CA 1
ATOM 805 C C . GLU A 1 98 ? 12.585 -9.615 -7.485 1.00 81.75 98 GLU A C 1
ATOM 807 O O . GLU A 1 98 ? 13.358 -10.572 -7.510 1.00 81.75 98 GLU A O 1
ATOM 812 N N . PHE A 1 99 ? 12.173 -9.000 -8.598 1.00 81.19 99 PHE A N 1
ATOM 813 C CA . PHE A 1 99 ? 12.633 -9.389 -9.931 1.00 81.19 99 PHE A CA 1
ATOM 814 C C . PHE A 1 99 ? 14.114 -9.042 -10.101 1.00 81.19 99 PHE A C 1
ATOM 816 O O . PHE A 1 99 ? 14.909 -9.907 -10.460 1.00 81.19 99 PHE A O 1
ATOM 823 N N . LEU A 1 100 ? 14.514 -7.821 -9.729 1.00 80.38 100 LEU A N 1
ATOM 824 C CA . LEU A 1 100 ? 15.912 -7.380 -9.821 1.00 80.38 100 LEU A CA 1
ATOM 825 C C . LEU A 1 100 ? 16.881 -8.277 -9.037 1.00 80.38 100 LEU A C 1
ATOM 827 O O . LEU A 1 100 ? 18.021 -8.466 -9.451 1.00 80.38 100 LEU A O 1
ATOM 831 N N . ARG A 1 101 ? 16.434 -8.836 -7.909 1.00 83.31 101 ARG A N 1
ATOM 832 C CA . ARG A 1 101 ? 17.251 -9.709 -7.057 1.00 83.31 101 ARG A CA 1
ATOM 833 C C . ARG A 1 101 ? 17.296 -11.168 -7.492 1.00 83.31 101 ARG A C 1
ATOM 835 O O . ARG A 1 101 ? 18.166 -11.894 -7.019 1.00 83.31 101 ARG A O 1
ATOM 842 N N . ASN A 1 102 ? 16.360 -11.618 -8.323 1.00 82.25 102 ASN A N 1
ATOM 843 C CA . ASN A 1 102 ? 16.243 -13.021 -8.695 1.00 82.25 102 ASN A CA 1
ATOM 844 C C . ASN A 1 102 ? 16.257 -13.168 -10.227 1.00 82.25 102 ASN A C 1
ATOM 846 O O . ASN A 1 102 ? 15.216 -13.011 -10.874 1.00 82.25 102 ASN A O 1
ATOM 850 N N . PRO A 1 103 ? 17.426 -13.494 -10.813 1.00 79.31 103 PRO A N 1
ATOM 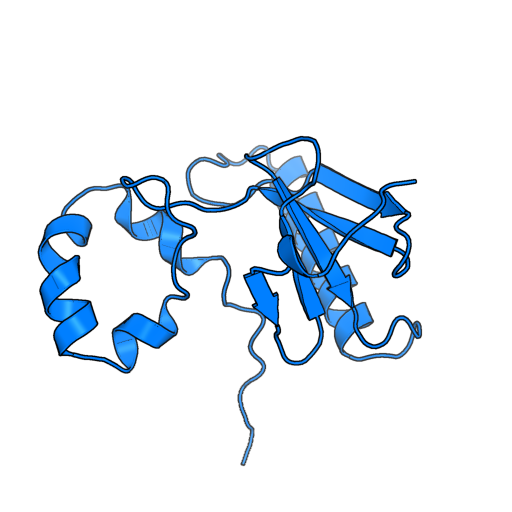851 C CA . PRO A 1 103 ? 17.579 -13.675 -12.254 1.00 79.31 103 PRO A CA 1
ATOM 852 C C . PRO A 1 103 ? 16.636 -14.732 -12.838 1.00 79.31 103 PRO A C 1
ATOM 854 O O . PRO A 1 103 ? 16.089 -14.522 -13.918 1.00 79.31 103 PRO A O 1
ATOM 857 N N . GLU A 1 104 ? 16.370 -15.824 -12.114 1.00 79.69 104 GLU A N 1
ATOM 858 C CA . GLU A 1 104 ? 15.435 -16.862 -12.567 1.00 79.69 104 GLU A CA 1
ATOM 859 C C . GLU A 1 104 ? 13.992 -16.368 -12.563 1.00 79.69 104 GLU A C 1
ATOM 861 O O . GLU A 1 104 ? 13.248 -16.599 -13.513 1.00 79.69 104 GLU A O 1
ATOM 866 N N . LEU A 1 105 ? 13.594 -15.618 -11.536 1.00 75.50 105 LEU A N 1
ATOM 867 C CA . LEU A 1 105 ? 12.259 -15.025 -11.467 1.00 75.50 105 LEU A CA 1
ATOM 868 C C . LEU A 1 105 ? 12.072 -13.972 -12.569 1.00 75.50 105 LEU A C 1
ATOM 870 O O . LEU A 1 105 ? 11.005 -13.910 -13.183 1.00 75.50 105 LEU A O 1
ATOM 874 N N . THR A 1 106 ? 13.124 -13.212 -12.880 1.00 76.94 106 THR A N 1
ATOM 875 C CA . THR A 1 106 ? 13.168 -12.314 -14.040 1.00 76.94 106 THR A CA 1
ATOM 876 C C . THR A 1 106 ? 13.027 -13.083 -15.349 1.00 76.94 106 THR A C 1
ATOM 878 O O . THR A 1 106 ? 12.167 -12.737 -16.155 1.00 76.94 106 THR A O 1
ATOM 881 N N . ARG A 1 107 ? 13.788 -14.165 -15.549 1.00 74.44 107 ARG A N 1
ATOM 882 C CA . ARG A 1 107 ? 13.727 -15.015 -16.750 1.00 74.44 107 ARG A CA 1
ATOM 883 C C . ARG A 1 107 ? 12.358 -15.653 -16.959 1.00 74.44 107 ARG A C 1
ATOM 885 O O . ARG A 1 107 ? 11.840 -15.617 -18.070 1.00 74.44 107 ARG A O 1
ATOM 892 N N . LEU A 1 108 ? 11.748 -16.170 -15.896 1.00 73.50 108 LEU A N 1
ATOM 893 C CA . LEU A 1 108 ? 10.411 -16.766 -15.935 1.00 73.50 108 LEU A CA 1
ATOM 894 C C . LEU A 1 108 ? 9.337 -15.745 -16.315 1.00 73.50 108 LEU A C 1
ATOM 896 O O . LEU A 1 108 ? 8.409 -16.069 -17.051 1.00 73.50 108 LEU A O 1
ATOM 900 N N . HIS A 1 109 ? 9.472 -14.502 -15.851 1.00 68.38 109 HIS A N 1
ATOM 901 C CA . HIS A 1 109 ? 8.475 -13.477 -16.128 1.00 68.38 109 HIS A CA 1
ATOM 902 C C . HIS A 1 109 ? 8.763 -12.674 -17.395 1.00 68.38 109 HIS A C 1
ATOM 904 O O . HIS A 1 109 ? 7.821 -12.088 -17.910 1.00 68.38 109 HIS A O 1
ATOM 910 N N . LEU A 1 110 ? 9.993 -12.658 -17.925 1.00 63.75 110 LEU A N 1
ATOM 911 C CA . LEU A 1 110 ? 10.465 -11.833 -19.055 1.00 63.75 110 LEU A CA 1
ATOM 912 C C . LEU A 1 110 ? 9.527 -11.847 -20.277 1.00 63.75 110 LEU A C 1
ATOM 914 O O . LEU A 1 110 ? 9.296 -10.803 -20.887 1.00 63.75 110 LEU A O 1
ATOM 918 N N . HIS A 1 111 ? 8.908 -12.987 -20.595 1.00 56.53 111 HIS A N 1
ATOM 919 C CA . HIS A 1 111 ? 7.937 -13.091 -21.693 1.00 56.53 111 HIS A CA 1
ATOM 920 C C . HIS A 1 111 ? 6.630 -12.316 -21.436 1.00 56.53 111 HIS A C 1
ATOM 922 O O . HIS A 1 111 ? 6.044 -11.785 -22.379 1.00 56.53 111 HIS A O 1
ATOM 928 N N . ALA A 1 112 ? 6.210 -12.173 -20.176 1.00 53.91 112 ALA A N 1
ATOM 929 C CA . ALA A 1 112 ? 5.053 -11.371 -19.776 1.00 53.91 112 ALA A CA 1
ATOM 930 C C . ALA A 1 112 ? 5.319 -9.850 -19.838 1.00 53.91 112 ALA A C 1
ATOM 932 O O . ALA A 1 112 ? 4.369 -9.075 -19.957 1.00 53.91 112 ALA A O 1
ATOM 933 N N . TRP A 1 113 ? 6.589 -9.411 -19.825 1.00 50.78 113 TRP A N 1
ATOM 934 C CA . TRP A 1 113 ? 6.978 -7.988 -19.890 1.00 50.78 113 TRP A CA 1
ATOM 935 C C . TRP A 1 113 ? 7.014 -7.412 -21.315 1.00 50.78 113 TRP A C 1
ATOM 937 O O . TRP A 1 113 ? 7.148 -6.204 -21.473 1.00 50.78 113 TRP A O 1
ATOM 947 N N . ARG A 1 114 ? 6.862 -8.231 -22.368 1.00 44.81 114 ARG A N 1
ATOM 948 C CA . ARG A 1 114 ? 6.820 -7.752 -23.772 1.00 44.81 114 ARG A CA 1
ATOM 949 C C . ARG A 1 114 ? 5.483 -7.109 -24.165 1.00 44.81 114 ARG A C 1
ATOM 951 O O . ARG A 1 114 ? 5.290 -6.738 -25.317 1.00 44.81 114 ARG A O 1
ATOM 958 N N . SER A 1 115 ? 4.555 -7.003 -23.220 1.00 44.34 115 SER A N 1
ATOM 959 C CA . SER A 1 115 ? 3.246 -6.384 -23.392 1.00 44.34 115 SER A CA 1
ATOM 960 C C . SER A 1 115 ? 3.249 -4.959 -22.814 1.00 44.34 115 SER A C 1
ATOM 962 O O . SER A 1 115 ? 3.867 -4.761 -21.767 1.00 44.34 115 SER A O 1
ATOM 964 N N . PRO A 1 116 ? 2.502 -3.992 -23.393 1.00 42.00 116 PRO A N 1
ATOM 965 C CA . PRO A 1 116 ? 2.424 -2.598 -22.914 1.00 42.00 116 PRO A CA 1
ATOM 966 C C . PRO A 1 116 ? 2.091 -2.434 -21.418 1.00 42.00 116 PRO A C 1
ATOM 968 O O . PRO A 1 116 ? 2.372 -1.412 -20.807 1.00 42.00 116 PRO A O 1
ATOM 971 N N . TRP A 1 117 ? 1.529 -3.477 -20.810 1.00 42.34 117 TRP A N 1
ATOM 972 C CA . TRP A 1 117 ? 1.054 -3.534 -19.430 1.00 42.34 117 TRP A CA 1
ATOM 973 C C . TRP A 1 117 ? 2.158 -3.779 -18.386 1.00 42.34 117 TRP A C 1
ATOM 975 O O . TRP A 1 117 ? 1.887 -3.735 -17.192 1.00 42.34 117 TRP A O 1
ATOM 985 N N . ALA A 1 118 ? 3.407 -4.022 -18.797 1.00 40.72 118 ALA A N 1
ATOM 986 C CA . ALA A 1 118 ? 4.528 -4.297 -17.889 1.00 40.72 118 ALA A CA 1
ATOM 987 C C . ALA A 1 118 ? 4.841 -3.142 -16.907 1.00 40.72 118 ALA A C 1
ATOM 989 O O . ALA A 1 118 ? 5.428 -3.359 -15.846 1.00 40.72 118 ALA A O 1
ATOM 990 N N . VAL A 1 119 ? 4.395 -1.924 -17.231 1.00 38.47 119 VAL A N 1
ATOM 991 C CA . VAL A 1 119 ? 4.553 -0.711 -16.410 1.00 38.47 119 VAL A CA 1
ATOM 992 C C . VAL A 1 119 ? 3.733 -0.769 -15.106 1.00 38.47 119 VAL A C 1
ATOM 994 O O . VAL A 1 119 ? 4.118 -0.143 -14.119 1.00 38.47 119 VAL A O 1
ATOM 997 N N . TRP A 1 120 ? 2.688 -1.609 -15.034 1.00 40.19 120 TRP A N 1
ATOM 998 C CA . TRP A 1 120 ? 1.821 -1.771 -13.850 1.00 40.19 120 TRP A CA 1
ATOM 999 C C . TRP A 1 120 ? 2.550 -2.202 -12.567 1.00 40.19 120 TRP A C 1
ATOM 1001 O O . TRP A 1 120 ? 2.043 -2.002 -11.465 1.00 40.19 120 TRP A O 1
ATOM 1011 N N . ARG A 1 121 ? 3.745 -2.796 -12.672 1.00 40.12 121 ARG A N 1
ATOM 1012 C CA . ARG A 1 121 ? 4.476 -3.361 -11.521 1.00 40.12 121 ARG A CA 1
ATOM 1013 C C . ARG A 1 121 ? 5.357 -2.360 -10.765 1.00 40.12 121 ARG A C 1
ATOM 1015 O O . ARG A 1 121 ? 5.848 -2.688 -9.685 1.00 40.12 121 ARG A O 1
ATOM 1022 N N . ILE A 1 122 ? 5.592 -1.164 -11.310 1.00 39.47 122 ILE A N 1
ATOM 1023 C CA . ILE A 1 122 ? 6.682 -0.284 -10.848 1.00 39.47 122 ILE A CA 1
ATOM 1024 C C . ILE A 1 122 ? 6.247 0.668 -9.720 1.00 39.47 122 ILE A C 1
ATOM 1026 O O . ILE A 1 122 ? 7.036 0.940 -8.814 1.00 39.47 122 ILE A O 1
ATOM 1030 N N . ILE A 1 123 ? 4.998 1.142 -9.701 1.00 39.84 123 ILE A N 1
ATOM 1031 C CA . ILE A 1 123 ? 4.632 2.280 -8.837 1.00 39.84 123 ILE A CA 1
ATOM 1032 C C . ILE A 1 123 ? 4.451 1.932 -7.349 1.00 39.84 123 ILE A C 1
ATOM 1034 O O . ILE A 1 123 ? 4.666 2.787 -6.492 1.00 39.84 123 ILE A O 1
ATOM 1038 N N . CYS A 1 124 ? 4.171 0.682 -6.979 1.00 36.06 124 CYS A N 1
ATOM 1039 C CA . CYS A 1 124 ? 3.874 0.355 -5.575 1.00 36.06 124 CYS A CA 1
ATOM 1040 C C . CYS A 1 124 ? 5.110 0.302 -4.639 1.00 36.06 124 CYS A C 1
ATOM 1042 O O . CYS A 1 124 ? 4.958 0.045 -3.445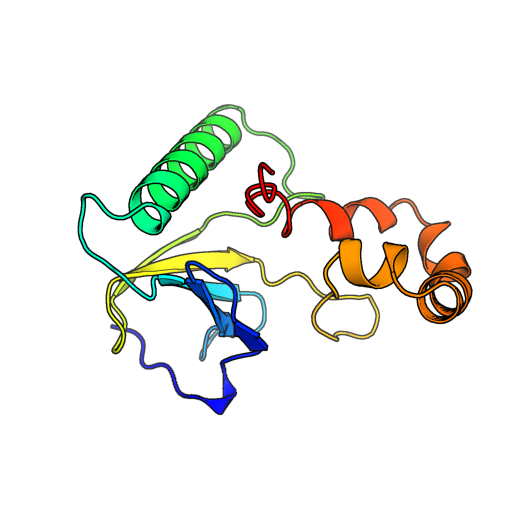 1.00 36.06 124 CYS A O 1
ATOM 1044 N N . CYS A 1 125 ? 6.331 0.537 -5.146 1.00 37.59 125 CYS A N 1
ATOM 1045 C CA . CYS A 1 125 ? 7.579 0.336 -4.390 1.00 37.59 125 CYS A CA 1
ATOM 1046 C C . CYS A 1 125 ? 8.420 1.587 -4.084 1.00 37.59 125 CYS A C 1
ATOM 1048 O O . CYS A 1 125 ? 9.424 1.459 -3.387 1.00 37.59 125 CYS A O 1
ATOM 1050 N N . ALA A 1 126 ? 8.043 2.786 -4.529 1.00 31.47 126 ALA A N 1
ATOM 1051 C CA . ALA A 1 126 ? 8.899 3.973 -4.398 1.00 31.47 126 ALA A CA 1
ATOM 1052 C C . ALA A 1 126 ? 8.781 4.741 -3.060 1.00 31.47 126 ALA A C 1
ATOM 1054 O O . ALA A 1 126 ? 9.072 5.929 -3.015 1.00 31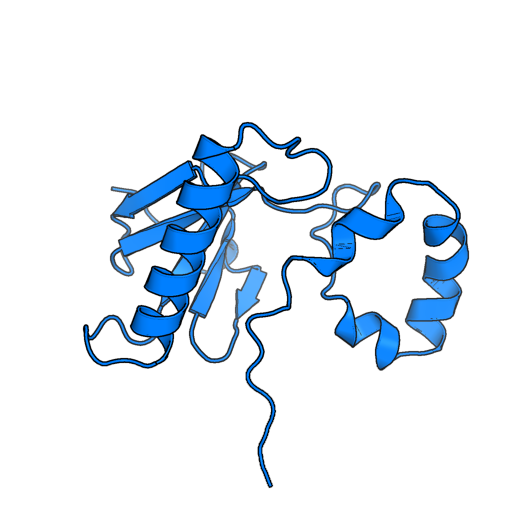.47 126 ALA A O 1
ATOM 1055 N N . SER A 1 127 ? 8.409 4.080 -1.958 1.00 38.41 127 SER A N 1
ATOM 1056 C CA . SER A 1 127 ? 8.595 4.621 -0.594 1.00 38.41 127 SER A CA 1
ATOM 1057 C C . SER A 1 127 ? 9.572 3.771 0.233 1.00 38.41 127 SER A C 1
ATOM 1059 O O . SER A 1 127 ? 9.490 3.704 1.456 1.00 38.41 127 SER A O 1
ATOM 1061 N N . GLY A 1 128 ? 10.474 3.049 -0.439 1.00 35.06 128 GLY A N 1
ATOM 1062 C CA . GLY A 1 128 ? 11.624 2.410 0.191 1.00 35.06 128 GLY A CA 1
ATOM 1063 C C . GLY A 1 128 ? 12.749 3.425 0.336 1.00 35.06 128 GLY A C 1
ATOM 1064 O O . GLY A 1 128 ? 13.536 3.610 -0.590 1.00 35.06 128 GLY A O 1
ATOM 1065 N N . SER A 1 129 ? 12.824 4.091 1.485 1.00 36.62 129 SER A N 1
ATOM 1066 C CA . SER A 1 129 ? 13.985 4.891 1.866 1.00 36.62 129 SER A CA 1
ATOM 1067 C C . SER A 1 129 ? 15.262 4.043 1.767 1.00 36.62 129 SER A C 1
ATOM 1069 O O . SER A 1 129 ? 15.386 3.012 2.430 1.00 36.62 129 SER A O 1
ATOM 1071 N N . SER A 1 130 ? 16.193 4.491 0.921 1.00 29.91 130 SER A N 1
ATOM 1072 C CA . SER A 1 130 ? 17.572 4.002 0.805 1.00 29.91 130 SER A CA 1
ATOM 1073 C C . SER A 1 130 ? 18.210 3.778 2.183 1.00 29.91 130 SER A C 1
ATOM 1075 O O . SER A 1 130 ? 18.112 4.678 3.023 1.00 29.91 130 SER A O 1
ATOM 1077 N N . PRO A 1 131 ? 18.947 2.676 2.422 1.00 34.12 131 PRO A N 1
ATOM 1078 C CA . PRO A 1 131 ? 19.904 2.650 3.515 1.00 34.12 131 PRO A CA 1
ATOM 1079 C C . PRO A 1 131 ? 21.022 3.624 3.131 1.00 34.12 131 PRO A C 1
ATOM 1081 O O . PRO A 1 131 ? 21.755 3.393 2.171 1.00 34.12 131 PRO A O 1
ATOM 1084 N N . ARG A 1 132 ? 21.089 4.775 3.799 1.00 32.81 132 ARG A N 1
ATOM 1085 C CA . ARG A 1 132 ? 22.286 5.612 3.742 1.00 32.81 132 ARG A CA 1
ATOM 1086 C C . ARG A 1 132 ? 23.280 4.991 4.722 1.00 32.81 132 ARG A C 1
ATOM 1088 O O . ARG A 1 132 ? 23.006 4.958 5.919 1.00 32.81 132 ARG A O 1
ATOM 1095 N N . THR A 1 133 ? 24.336 4.408 4.161 1.00 40.03 133 THR A N 1
ATOM 1096 C CA . THR A 1 133 ? 25.627 4.184 4.826 1.00 40.03 133 THR A CA 1
ATOM 1097 C C . THR A 1 133 ? 26.175 5.482 5.388 1.00 40.03 133 THR A C 1
ATOM 1099 O O . THR A 1 133 ? 25.961 6.517 4.709 1.00 40.03 133 THR A O 1
#

Radius of gyration: 15.65 Å; chains: 1; bounding box: 41×34×40 Å

Foldseek 3Di:
DAEDDPVQFDDDDDFWTKGQRPVDNFKIWIDGPDPDCPDPSNVVVVVVVVVLVVVVVVVDDCLQPWHWPAWDQYPRGIITMTTQQADPVRHGADAPVVLVVDVVSVVVCVVVCVDPSVSNRHPPPPVPDDPDD

Secondary structure (DSSP, 8-state):
-B---GGGEEEE-SSEEEEE-SS-TTEEEEEES---TTSHHHHHHHHHHHHHHHHHHTT---TTS--EEEEEEETTEEEEEEE--B-TTSSBPPPHHHHHH-HHHHHHHGGGGGSGGGGGGSGGGTT------

pLDDT: mean 82.8, std 20.65, range [29.91, 98.06]

Sequence (133 aa):
MIYLTQDLLFRKGAQRACYRHPSDASLCIKILHDPREDSPGQRETREEIAYYAHLQKRGISWEMLPFYHGQVETNFGTGTVFDLVRDRDGNISRPFFEFLRNPELTRLHLHAWRSPWAVWRIICCASGSSPRT